Protein AF-A0A2E4DV99-F1 (afdb_monomer_lite)

Structure (mmCIF, N/CA/C/O backbone):
data_AF-A0A2E4DV99-F1
#
_entry.id   AF-A0A2E4DV99-F1
#
loop_
_atom_site.group_PDB
_atom_site.id
_atom_site.type_symbol
_atom_site.label_atom_id
_atom_site.label_alt_id
_atom_site.label_comp_id
_atom_site.label_asym_id
_atom_site.label_entity_id
_atom_site.label_seq_id
_atom_site.pdbx_PDB_ins_code
_atom_site.Cartn_x
_atom_site.Cartn_y
_atom_site.Cartn_z
_atom_site.occupancy
_atom_site.B_iso_or_equiv
_atom_site.auth_seq_id
_atom_site.auth_comp_id
_atom_site.auth_asym_id
_atom_site.auth_atom_id
_atom_site.pdbx_PDB_model_num
ATOM 1 N N . MET A 1 1 ? 4.192 -53.009 35.731 1.00 49.34 1 MET A N 1
ATOM 2 C CA . MET A 1 1 ? 4.939 -51.929 36.421 1.00 49.34 1 MET A CA 1
ATOM 3 C C . MET A 1 1 ? 6.247 -51.571 35.692 1.00 49.34 1 MET A C 1
ATOM 5 O O . MET A 1 1 ? 7.229 -51.249 36.341 1.00 49.34 1 MET A O 1
ATOM 9 N N . LYS A 1 2 ? 6.283 -51.650 34.348 1.00 47.38 2 LYS A N 1
ATOM 10 C CA . LYS A 1 2 ? 7.396 -51.162 33.502 1.00 47.38 2 LYS A CA 1
ATOM 11 C C . LYS A 1 2 ? 6.923 -50.144 32.450 1.00 47.38 2 LYS A C 1
ATOM 13 O O . LYS A 1 2 ? 7.737 -49.443 31.866 1.00 47.38 2 LYS A O 1
ATOM 18 N N . ASP A 1 3 ? 5.609 -50.018 32.261 1.00 47.25 3 ASP A N 1
ATOM 19 C CA . ASP A 1 3 ? 5.019 -49.195 31.200 1.00 47.25 3 ASP A CA 1
ATOM 20 C C . ASP A 1 3 ? 4.793 -47.728 31.612 1.00 47.25 3 ASP A C 1
ATOM 22 O O . ASP A 1 3 ? 4.708 -46.856 30.752 1.00 47.25 3 ASP A O 1
ATOM 26 N N . GLU A 1 4 ? 4.762 -47.414 32.913 1.00 50.06 4 GLU A N 1
ATOM 27 C CA . GLU A 1 4 ? 4.600 -46.031 33.401 1.00 50.06 4 GLU A CA 1
ATOM 28 C C . GLU A 1 4 ? 5.882 -45.193 33.251 1.00 50.06 4 GLU A C 1
ATOM 30 O O . GLU A 1 4 ? 5.819 -43.994 32.975 1.00 50.06 4 GLU A O 1
ATOM 35 N N . GLU A 1 5 ? 7.057 -45.822 33.332 1.00 48.69 5 GLU A N 1
ATOM 36 C CA . GLU A 1 5 ? 8.355 -45.145 33.199 1.00 48.69 5 GLU A CA 1
ATOM 37 C C . GL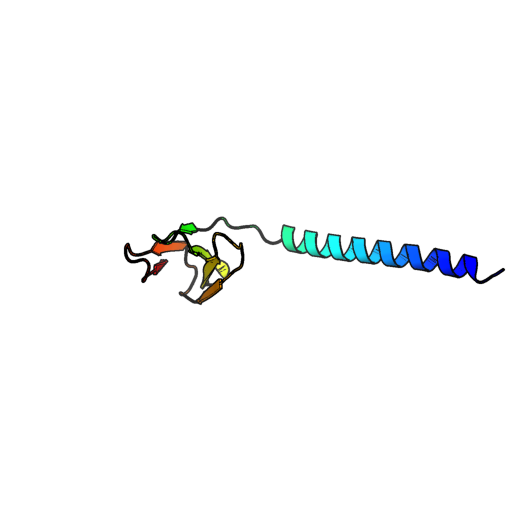U A 1 5 ? 8.661 -44.777 31.730 1.00 48.69 5 GLU A C 1
ATOM 39 O O . GLU A 1 5 ? 9.269 -43.741 31.446 1.00 48.69 5 GLU A O 1
ATOM 44 N N . GLN A 1 6 ? 8.122 -45.550 30.776 1.00 46.12 6 GLN A N 1
ATOM 45 C CA . GLN A 1 6 ? 8.218 -45.282 29.336 1.00 46.12 6 GLN A CA 1
ATOM 46 C C . GLN A 1 6 ? 7.332 -44.096 28.892 1.00 46.12 6 GLN A C 1
ATOM 48 O O . GLN A 1 6 ? 7.640 -43.413 27.910 1.00 46.12 6 GLN A O 1
ATOM 53 N N . MET A 1 7 ? 6.246 -43.808 29.620 1.00 50.12 7 MET A N 1
ATOM 54 C CA . MET A 1 7 ? 5.319 -42.714 29.300 1.00 50.12 7 MET A CA 1
ATOM 55 C C . MET A 1 7 ? 5.842 -41.341 29.745 1.00 50.12 7 MET A C 1
ATOM 57 O O . MET A 1 7 ? 5.542 -40.331 29.106 1.00 50.12 7 MET A O 1
ATOM 61 N N . ALA A 1 8 ? 6.694 -41.280 30.772 1.00 49.62 8 ALA A N 1
ATOM 62 C CA . ALA A 1 8 ? 7.253 -40.025 31.282 1.00 49.62 8 ALA A CA 1
ATOM 63 C C . ALA A 1 8 ? 8.275 -39.371 30.325 1.00 49.62 8 ALA A C 1
ATOM 65 O O . ALA A 1 8 ? 8.376 -38.141 30.260 1.00 49.62 8 ALA A O 1
ATOM 66 N N . GLY A 1 9 ? 9.004 -40.171 29.536 1.00 45.03 9 GLY A N 1
ATOM 67 C CA . GLY A 1 9 ? 9.990 -39.677 28.565 1.00 45.03 9 GLY A CA 1
ATOM 68 C C . GLY A 1 9 ? 9.362 -38.989 27.348 1.00 45.03 9 GLY A C 1
ATOM 69 O O . GLY A 1 9 ? 9.878 -37.983 26.862 1.00 45.03 9 GLY A O 1
ATOM 70 N N . LYS A 1 10 ? 8.195 -39.466 26.900 1.00 47.00 10 LYS A N 1
ATOM 71 C CA . LYS A 1 10 ? 7.517 -38.983 25.684 1.00 47.00 10 LYS A CA 1
ATOM 72 C C . LYS A 1 10 ? 6.953 -37.563 25.837 1.00 47.00 10 LYS A C 1
ATOM 74 O O . LYS A 1 10 ? 6.969 -36.780 24.888 1.00 47.00 10 LYS A O 1
ATOM 79 N N . HIS A 1 11 ? 6.534 -37.190 27.050 1.00 39.94 11 HIS A N 1
ATOM 80 C CA . HIS A 1 11 ? 6.038 -35.843 27.366 1.00 39.94 11 HIS A CA 1
ATOM 81 C C . HIS A 1 11 ? 7.141 -34.774 27.444 1.00 39.94 11 HIS A C 1
ATOM 83 O O . HIS A 1 11 ? 6.848 -33.587 27.268 1.00 39.94 11 HIS A O 1
ATOM 89 N N . ARG A 1 12 ? 8.405 -35.163 27.679 1.00 47.53 12 ARG A N 1
ATOM 90 C CA . ARG A 1 12 ? 9.548 -34.231 27.657 1.00 47.53 12 ARG A CA 1
ATOM 91 C C . ARG A 1 12 ? 9.937 -33.848 26.225 1.00 47.53 12 ARG A C 1
ATOM 93 O O . ARG A 1 12 ? 10.230 -32.682 25.969 1.00 47.53 12 ARG A O 1
ATOM 100 N N . THR A 1 13 ? 9.843 -34.785 25.284 1.00 51.47 13 THR A N 1
ATOM 101 C CA . THR A 1 13 ? 10.211 -34.575 23.873 1.00 51.47 13 THR A CA 1
ATOM 102 C C . THR A 1 13 ? 9.251 -33.628 23.145 1.00 51.47 13 THR A C 1
ATOM 104 O O . THR A 1 13 ? 9.692 -32.752 22.407 1.00 51.47 13 THR A O 1
ATOM 107 N N . ILE A 1 14 ? 7.941 -33.733 23.400 1.00 53.53 14 ILE A N 1
ATOM 108 C CA . ILE A 1 14 ? 6.923 -32.897 22.732 1.00 53.53 14 ILE A CA 1
ATOM 109 C C . ILE A 1 14 ? 7.027 -31.430 23.175 1.00 53.53 14 ILE A C 1
ATOM 111 O O . ILE A 1 14 ? 6.916 -30.524 22.353 1.00 53.53 14 ILE A O 1
ATOM 115 N N . ARG A 1 15 ? 7.312 -31.179 24.461 1.00 49.06 15 ARG A N 1
ATOM 116 C CA . ARG A 1 15 ? 7.523 -29.819 24.981 1.00 49.06 15 ARG A CA 1
ATOM 117 C C . ARG A 1 15 ? 8.736 -29.149 24.332 1.00 49.06 15 ARG A C 1
ATOM 119 O O . ARG A 1 15 ? 8.635 -28.002 23.914 1.00 49.06 15 ARG A O 1
ATOM 126 N N . SER A 1 16 ? 9.846 -29.875 24.187 1.00 52.53 16 SER A N 1
ATOM 127 C CA . SER A 1 16 ? 11.065 -29.379 23.529 1.00 52.53 16 SER A CA 1
ATOM 128 C C . SER A 1 16 ? 10.853 -29.054 22.043 1.00 52.53 16 SER A C 1
ATOM 130 O O . SER A 1 16 ? 11.346 -28.030 21.577 1.00 52.53 16 SER A O 1
ATOM 132 N N . LEU A 1 17 ? 10.068 -29.864 21.324 1.00 57.94 17 LEU A N 1
ATOM 133 C CA . LEU A 1 17 ? 9.707 -29.621 19.921 1.00 57.94 17 LEU A CA 1
ATOM 134 C C . LEU A 1 17 ? 8.845 -28.364 19.742 1.00 57.94 17 LEU A C 1
ATOM 136 O O . LEU A 1 17 ? 9.084 -27.588 18.820 1.00 57.94 17 LEU A O 1
ATOM 140 N N . VAL A 1 18 ? 7.886 -28.125 20.641 1.00 58.06 18 VAL A N 1
ATOM 141 C CA . VAL A 1 18 ? 7.050 -26.913 20.615 1.00 58.06 18 VAL A CA 1
ATOM 142 C C . VAL A 1 18 ? 7.884 -25.662 20.906 1.00 58.06 18 VAL A C 1
ATOM 144 O O . VAL A 1 18 ? 7.767 -24.680 20.177 1.00 58.06 18 VAL A O 1
ATOM 147 N N . TYR A 1 19 ? 8.780 -25.700 21.901 1.00 56.28 19 TYR A N 1
ATOM 148 C CA . TYR A 1 19 ? 9.708 -24.588 22.154 1.00 56.28 19 TYR A CA 1
ATOM 149 C C . TYR A 1 19 ? 10.662 -24.343 20.977 1.00 56.28 19 TYR A C 1
ATOM 151 O O . TYR A 1 19 ? 10.910 -23.190 20.637 1.00 56.28 19 TYR A O 1
ATOM 159 N N . GLY A 1 20 ? 11.154 -25.401 20.324 1.00 55.41 20 GLY A N 1
ATOM 160 C CA . GLY A 1 20 ? 12.004 -25.289 19.137 1.00 55.41 20 GLY A CA 1
ATOM 161 C C . GLY A 1 20 ? 11.283 -24.665 17.940 1.00 55.41 20 GLY A C 1
ATOM 162 O O . GLY A 1 20 ? 11.847 -23.810 17.260 1.00 55.41 20 GLY A O 1
ATOM 163 N N . LEU A 1 21 ? 10.016 -25.028 17.718 1.00 57.69 21 LEU A N 1
ATOM 164 C CA . LEU A 1 21 ? 9.198 -24.467 16.642 1.00 57.69 21 LEU A CA 1
ATOM 165 C C . LEU A 1 21 ? 8.854 -22.992 16.900 1.00 57.69 21 LEU A C 1
ATOM 167 O O . LEU A 1 21 ? 8.997 -22.165 16.004 1.00 57.69 21 LEU A O 1
ATOM 171 N N . ILE A 1 22 ? 8.466 -22.642 18.132 1.00 58.25 22 ILE A N 1
ATOM 172 C CA . ILE A 1 22 ? 8.173 -21.252 18.517 1.00 58.25 22 ILE A CA 1
ATOM 173 C C . ILE A 1 22 ? 9.436 -20.387 18.412 1.00 58.25 22 ILE A C 1
ATOM 175 O O . ILE A 1 22 ? 9.387 -19.296 17.847 1.00 58.25 22 ILE A O 1
ATOM 179 N N . ALA A 1 23 ? 10.581 -20.878 18.897 1.00 52.19 23 ALA A N 1
ATOM 180 C CA . ALA A 1 23 ? 11.855 -20.169 18.789 1.00 52.19 23 ALA A CA 1
ATOM 181 C C . ALA A 1 23 ? 12.293 -19.985 17.326 1.00 52.19 23 ALA A C 1
ATOM 183 O O . ALA A 1 23 ? 12.791 -18.919 16.973 1.00 52.19 23 ALA A O 1
ATOM 184 N N . SER A 1 24 ? 12.066 -20.982 16.464 1.00 51.62 24 SER A N 1
ATOM 185 C CA . SER A 1 24 ? 12.379 -20.907 15.032 1.00 51.62 24 SER A CA 1
ATOM 186 C C . SER A 1 24 ? 11.518 -19.873 14.297 1.00 51.62 24 SER A C 1
ATOM 188 O O . SER A 1 24 ? 12.052 -19.082 13.518 1.00 51.62 24 SER A O 1
ATOM 190 N N .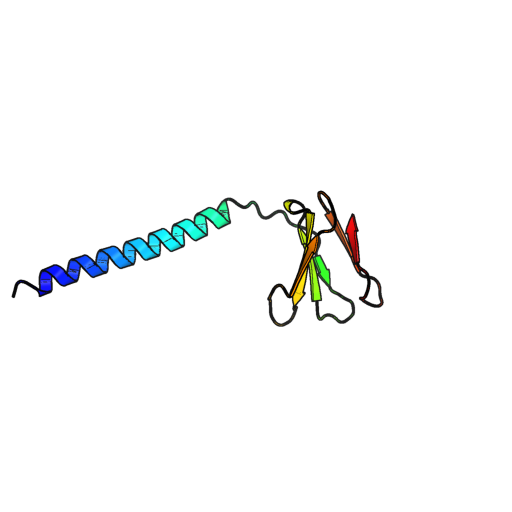 VAL A 1 25 ? 10.216 -19.811 14.596 1.00 54.31 25 VAL A N 1
ATOM 191 C CA . VAL A 1 25 ? 9.318 -18.785 14.042 1.00 54.31 25 VAL A CA 1
ATOM 192 C C . VAL A 1 25 ? 9.718 -17.393 14.543 1.00 54.31 25 VAL A C 1
ATOM 194 O O . VAL A 1 25 ? 9.862 -16.479 13.731 1.00 54.31 25 VAL A O 1
ATOM 197 N N . CYS A 1 26 ? 10.011 -17.235 15.839 1.00 47.72 26 CYS A N 1
ATOM 198 C CA . CYS A 1 26 ? 10.512 -15.971 16.387 1.00 47.72 26 CYS A CA 1
ATOM 199 C C . CYS A 1 26 ? 11.833 -15.533 15.737 1.00 47.72 26 CYS A C 1
ATOM 201 O O . CYS A 1 26 ? 11.976 -14.364 15.394 1.00 47.72 26 CYS A O 1
ATOM 203 N N . LEU A 1 27 ? 12.782 -16.446 15.510 1.00 42.50 27 LEU A N 1
ATOM 204 C CA . LEU A 1 27 ? 14.074 -16.103 14.908 1.00 42.50 27 LEU A CA 1
ATOM 205 C C . LEU A 1 27 ? 13.931 -15.662 13.442 1.00 42.50 27 LEU A C 1
ATOM 207 O O . LEU A 1 27 ? 14.587 -14.711 13.025 1.00 42.50 27 LEU A O 1
ATOM 211 N N . SER A 1 28 ? 13.028 -16.290 12.680 1.00 47.34 28 SER A N 1
ATOM 212 C CA . SER A 1 28 ? 12.723 -15.875 11.301 1.00 47.34 28 SER A CA 1
ATOM 213 C C . SER A 1 28 ? 12.075 -14.484 11.217 1.00 47.34 28 SER A C 1
ATOM 215 O O . SER A 1 28 ? 12.342 -13.732 10.277 1.00 47.34 28 SER A O 1
ATOM 217 N N . ALA A 1 29 ? 11.279 -14.118 12.229 1.00 48.38 29 ALA A N 1
ATOM 218 C CA . ALA A 1 29 ? 10.660 -12.801 12.344 1.00 48.38 29 ALA A CA 1
ATOM 219 C C . ALA A 1 29 ? 11.661 -11.714 12.773 1.00 48.38 29 ALA A C 1
ATOM 221 O O . ALA A 1 29 ? 11.520 -10.567 12.367 1.00 48.38 29 ALA A O 1
ATOM 222 N N . ILE A 1 30 ? 12.695 -12.069 13.546 1.00 53.25 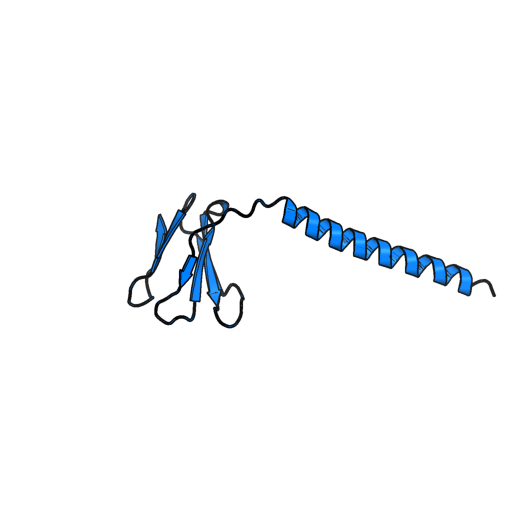30 ILE A N 1
ATOM 223 C CA . ILE A 1 30 ? 13.750 -11.139 13.987 1.00 53.25 30 ILE A CA 1
ATOM 224 C C . ILE A 1 30 ? 14.720 -10.794 12.842 1.00 53.25 30 ILE A C 1
ATOM 226 O O . ILE A 1 30 ? 15.303 -9.712 12.844 1.00 53.25 30 ILE A O 1
ATOM 230 N N . LEU A 1 31 ? 14.883 -11.677 11.849 1.00 44.72 31 LEU A N 1
ATOM 231 C CA . LEU A 1 31 ? 15.784 -11.437 10.715 1.00 44.72 31 LEU A CA 1
ATOM 232 C C . LEU A 1 31 ? 15.159 -10.609 9.577 1.00 44.72 31 LEU A C 1
ATOM 234 O O . LEU A 1 31 ? 15.884 -10.142 8.702 1.00 44.72 31 LEU A O 1
ATOM 238 N N . HIS A 1 32 ? 13.841 -10.394 9.590 1.00 48.97 32 HIS A N 1
ATOM 239 C CA . HIS A 1 32 ? 13.206 -9.409 8.717 1.00 48.97 32 HIS A CA 1
ATOM 240 C C . HIS A 1 32 ? 13.284 -8.045 9.398 1.00 48.97 32 HIS A C 1
ATOM 242 O O . HIS A 1 32 ? 12.462 -7.716 10.252 1.00 48.97 32 HIS A O 1
ATOM 248 N N . ALA A 1 33 ? 14.285 -7.244 9.030 1.00 46.38 33 ALA A N 1
ATOM 249 C CA . ALA A 1 33 ? 14.293 -5.830 9.375 1.00 46.38 33 ALA A CA 1
ATOM 250 C C . ALA A 1 33 ? 12.991 -5.208 8.848 1.00 46.38 33 ALA A C 1
ATOM 252 O O . ALA A 1 33 ? 12.798 -5.101 7.640 1.00 46.38 33 ALA A O 1
ATOM 253 N N . ALA A 1 34 ? 12.071 -4.859 9.747 1.00 52.47 34 ALA A N 1
ATOM 254 C CA . ALA A 1 34 ? 10.828 -4.201 9.379 1.00 52.47 34 ALA A CA 1
ATOM 255 C C . ALA A 1 34 ? 11.169 -2.805 8.844 1.00 52.47 34 ALA A C 1
ATOM 257 O O . ALA A 1 34 ? 11.428 -1.875 9.610 1.00 52.47 34 ALA A O 1
ATOM 258 N N . THR A 1 35 ? 11.228 -2.665 7.523 1.00 56.78 35 THR A N 1
ATOM 259 C CA . THR A 1 35 ? 11.338 -1.366 6.873 1.00 56.78 35 THR A CA 1
ATOM 260 C C . THR A 1 35 ? 9.988 -0.667 7.034 1.00 56.78 35 THR A C 1
ATOM 262 O O . THR A 1 35 ? 8.936 -1.208 6.695 1.00 56.78 35 THR A O 1
ATOM 265 N N . SER A 1 36 ? 9.984 0.512 7.659 1.00 60.97 36 SER A N 1
ATOM 266 C CA . SER A 1 36 ? 8.757 1.302 7.792 1.00 60.97 36 SER A CA 1
ATOM 267 C C . SER A 1 36 ? 8.383 1.847 6.416 1.00 60.97 36 SER A C 1
ATOM 269 O O . SER A 1 36 ? 9.200 2.521 5.786 1.00 60.97 36 SER A O 1
ATOM 271 N N . SER A 1 37 ? 7.173 1.554 5.943 1.00 70.69 37 SER A N 1
ATOM 272 C CA . SER A 1 37 ? 6.674 2.005 4.644 1.00 70.69 37 SER A CA 1
ATOM 273 C C . SER A 1 37 ? 5.443 2.903 4.776 1.00 70.69 37 SER A C 1
ATOM 275 O O . SER A 1 37 ? 4.846 3.050 5.845 1.00 70.69 37 SER A O 1
ATOM 277 N N . THR A 1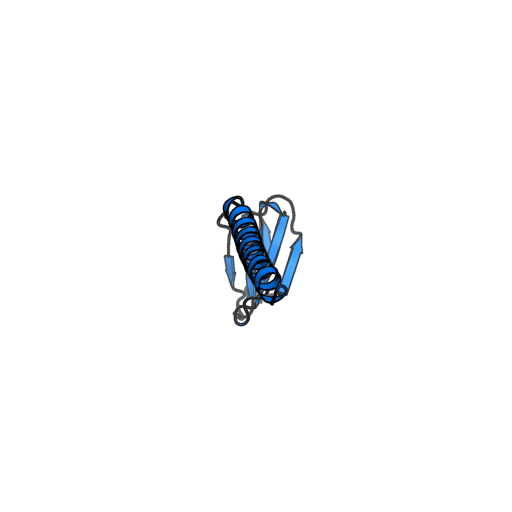 38 ? 5.072 3.547 3.668 1.00 88.56 38 THR A N 1
ATOM 278 C CA . THR A 1 38 ? 3.925 4.458 3.612 1.00 88.56 38 THR A CA 1
ATOM 279 C C . THR A 1 38 ? 2.606 3.708 3.845 1.00 88.56 38 THR A C 1
ATOM 281 O O . THR A 1 38 ? 2.364 2.658 3.241 1.00 88.56 38 THR A O 1
ATOM 284 N N . ILE A 1 39 ? 1.727 4.291 4.670 1.00 93.38 39 ILE A N 1
ATOM 285 C CA . ILE A 1 39 ? 0.367 3.817 4.962 1.00 93.38 39 ILE A CA 1
ATOM 286 C C . ILE A 1 39 ? -0.664 4.900 4.621 1.00 93.38 39 ILE A C 1
ATOM 288 O O . ILE A 1 39 ? -0.470 6.071 4.944 1.00 93.38 39 ILE A O 1
ATOM 292 N N . VAL A 1 40 ? -1.774 4.515 3.987 1.00 95.12 40 VAL A N 1
ATOM 293 C CA . VAL A 1 40 ? -2.887 5.420 3.650 1.00 95.12 40 VAL A CA 1
ATOM 294 C C . VAL A 1 40 ? -4.223 4.746 3.928 1.00 95.12 40 VAL A C 1
ATOM 296 O O . VAL A 1 40 ? -4.394 3.558 3.676 1.00 95.12 40 VAL A O 1
ATOM 299 N N . LEU A 1 41 ? -5.191 5.513 4.421 1.00 95.12 41 LEU A N 1
ATOM 300 C CA . LEU A 1 41 ? -6.572 5.071 4.586 1.00 95.12 41 LEU A CA 1
ATOM 301 C C . LEU A 1 41 ? -7.415 5.545 3.396 1.00 95.12 41 LEU A C 1
ATOM 303 O O . LEU A 1 41 ? -7.317 6.698 2.978 1.00 95.12 41 LEU A O 1
ATOM 307 N N . THR A 1 42 ? -8.269 4.677 2.856 1.00 95.25 42 THR A N 1
ATOM 308 C CA . THR A 1 42 ? -9.238 5.084 1.829 1.00 95.25 42 THR A CA 1
ATOM 309 C C . THR A 1 42 ? -10.265 6.074 2.398 1.00 95.25 42 THR A C 1
ATOM 311 O O . THR A 1 42 ? -10.636 5.921 3.561 1.00 95.25 42 THR A O 1
ATOM 314 N N . PRO A 1 43 ? -10.837 6.996 1.599 1.00 95.38 43 PRO A N 1
ATOM 315 C CA . PRO A 1 43 ? -11.804 7.993 2.084 1.00 95.38 43 PRO A CA 1
ATOM 316 C C . PRO A 1 43 ? -13.044 7.422 2.791 1.00 95.38 43 PRO A C 1
ATOM 318 O O . PRO A 1 43 ? -13.591 8.046 3.690 1.00 95.38 43 PRO A O 1
ATOM 321 N N . ASN A 1 44 ? -13.487 6.218 2.414 1.00 94.25 44 ASN A N 1
ATOM 322 C CA . ASN A 1 44 ? -14.606 5.527 3.071 1.00 94.25 44 ASN A CA 1
ATOM 323 C C . ASN A 1 44 ? -14.215 4.812 4.380 1.00 94.25 44 ASN A C 1
ATOM 325 O O . ASN A 1 44 ? -15.046 4.134 4.981 1.00 94.25 44 ASN A O 1
ATOM 329 N N . GLU A 1 45 ? -12.942 4.901 4.757 1.00 94.75 45 GLU A N 1
ATOM 330 C CA . GLU A 1 45 ? -12.327 4.322 5.943 1.00 94.75 45 GLU A CA 1
ATOM 331 C C . GLU A 1 45 ? -12.394 2.793 6.096 1.00 94.75 45 GLU A C 1
ATOM 333 O O . GLU A 1 45 ? -12.169 2.257 7.183 1.00 94.75 45 GLU A O 1
ATOM 338 N N . LYS A 1 46 ? -12.697 2.055 5.027 1.00 94.94 46 LYS A N 1
ATOM 339 C CA . LYS A 1 46 ? -12.818 0.590 5.092 1.00 94.94 46 LYS A CA 1
ATOM 340 C C . LYS A 1 46 ? -11.498 -0.125 4.839 1.00 94.94 46 LYS A C 1
ATOM 342 O O . LYS A 1 46 ? -11.299 -1.215 5.377 1.00 94.94 46 LYS A 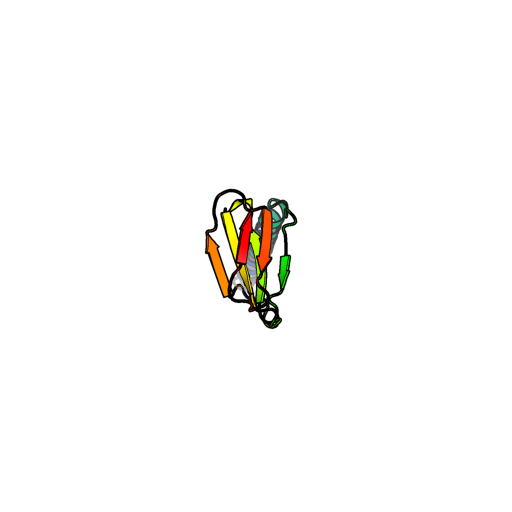O 1
ATOM 347 N N . ILE A 1 47 ? -10.629 0.468 4.021 1.00 95.81 47 ILE A N 1
ATOM 348 C CA . ILE A 1 47 ? -9.396 -0.157 3.553 1.00 95.81 47 ILE A CA 1
ATOM 349 C C . ILE A 1 47 ? -8.183 0.676 3.954 1.00 95.81 47 ILE A C 1
ATOM 351 O O . ILE A 1 47 ? -8.137 1.885 3.739 1.00 95.81 47 ILE A O 1
ATOM 355 N N . VAL A 1 48 ? -7.187 -0.003 4.508 1.00 95.81 48 VAL A N 1
ATOM 356 C CA . VAL A 1 48 ? -5.846 0.522 4.746 1.00 95.81 48 VAL A CA 1
ATOM 357 C C . VAL A 1 48 ? -4.931 -0.007 3.646 1.00 95.81 48 VAL A C 1
ATOM 359 O O . VAL A 1 48 ? -4.887 -1.210 3.407 1.00 95.81 48 VAL A O 1
ATOM 362 N N . CYS A 1 49 ? -4.201 0.877 2.983 1.00 95.81 49 CYS A N 1
ATOM 363 C CA . CYS A 1 49 ? -3.230 0.548 1.948 1.00 95.81 49 CYS A CA 1
ATOM 364 C C . CYS A 1 49 ? -1.812 0.706 2.503 1.00 95.81 49 CYS A C 1
ATOM 366 O O . CYS A 1 49 ? -1.510 1.728 3.119 1.00 95.81 49 CYS A O 1
ATOM 368 N N . THR A 1 50 ? -0.941 -0.268 2.251 1.00 95.88 50 THR A N 1
ATOM 369 C CA . THR A 1 50 ? 0.486 -0.217 2.604 1.00 95.88 50 THR A CA 1
ATOM 370 C C . THR A 1 50 ? 1.349 -0.474 1.380 1.00 95.88 50 THR A C 1
ATOM 372 O O . THR A 1 50 ? 0.985 -1.273 0.516 1.00 95.88 50 THR A O 1
ATOM 375 N N . VAL A 1 51 ? 2.501 0.186 1.316 1.00 96.25 51 VAL A N 1
ATOM 376 C CA . VAL A 1 51 ? 3.505 -0.057 0.276 1.00 96.25 51 VAL A CA 1
ATOM 377 C C . VAL A 1 51 ? 4.443 -1.183 0.704 1.00 96.25 51 VAL A C 1
ATOM 379 O O . VAL A 1 51 ? 4.915 -1.195 1.839 1.00 96.25 51 VAL A O 1
ATOM 382 N N . ASN A 1 52 ? 4.749 -2.103 -0.208 1.00 94.62 52 ASN A N 1
ATOM 383 C CA . ASN A 1 52 ? 5.683 -3.199 0.023 1.00 94.62 52 ASN A CA 1
ATOM 384 C C . ASN A 1 52 ? 6.891 -3.048 -0.918 1.00 94.62 52 ASN A C 1
ATOM 386 O O . ASN A 1 52 ? 6.963 -3.707 -1.962 1.00 94.62 52 ASN A O 1
ATOM 390 N N . GLN A 1 53 ? 7.824 -2.162 -0.552 1.00 94.25 53 GLN A N 1
ATOM 391 C CA . GLN A 1 53 ? 8.948 -1.737 -1.397 1.00 94.25 53 GLN A CA 1
ATOM 392 C C . GLN A 1 53 ? 9.750 -2.918 -1.961 1.00 94.25 53 GLN A C 1
ATOM 394 O O . GLN A 1 53 ? 9.890 -3.035 -3.176 1.00 94.25 53 GLN A O 1
ATOM 399 N N . ASP A 1 54 ? 10.189 -3.837 -1.099 1.00 93.00 54 ASP A N 1
ATOM 400 C CA . ASP A 1 54 ? 11.053 -4.960 -1.495 1.00 93.00 54 ASP A CA 1
ATOM 401 C C . ASP A 1 54 ? 10.360 -5.949 -2.445 1.00 93.00 54 ASP A C 1
ATOM 403 O O . ASP A 1 54 ? 11.006 -6.630 -3.237 1.00 93.00 54 ASP A O 1
ATOM 407 N N . SER A 1 55 ? 9.029 -6.028 -2.378 1.00 94.38 55 SER A N 1
ATOM 408 C CA . SER A 1 55 ? 8.231 -6.945 -3.202 1.00 94.38 55 SER A CA 1
ATOM 409 C C . SER A 1 55 ? 7.669 -6.311 -4.474 1.00 94.38 55 SER A C 1
ATOM 411 O O . SER A 1 55 ? 7.111 -7.020 -5.310 1.00 94.38 55 SER A O 1
ATOM 413 N N . GLY A 1 56 ? 7.770 -4.988 -4.628 1.00 95.88 56 GLY A N 1
ATOM 414 C CA . GLY A 1 56 ? 7.203 -4.310 -5.790 1.00 95.88 56 GLY A CA 1
ATOM 415 C C . GLY A 1 56 ? 5.669 -4.242 -5.814 1.00 95.88 56 GLY A C 1
ATOM 416 O O . GLY A 1 56 ? 5.052 -4.208 -6.885 1.00 95.88 56 GLY A O 1
ATOM 417 N N . SER A 1 57 ? 5.028 -4.273 -4.641 1.00 97.00 57 SER A N 1
ATOM 418 C CA . SER A 1 57 ? 3.572 -4.395 -4.509 1.00 97.00 57 SER A CA 1
ATOM 419 C C . SER A 1 57 ? 2.976 -3.398 -3.509 1.00 97.00 57 SER A C 1
ATOM 421 O O . SER A 1 57 ? 3.685 -2.698 -2.780 1.00 97.00 57 SER A O 1
ATOM 423 N N . ILE A 1 58 ? 1.646 -3.332 -3.474 1.00 97.00 58 ILE A N 1
ATOM 424 C CA . ILE A 1 58 ? 0.872 -2.704 -2.401 1.00 97.00 58 ILE A CA 1
ATOM 425 C C . ILE A 1 58 ? -0.080 -3.730 -1.795 1.00 97.00 58 ILE A C 1
ATOM 427 O O . ILE A 1 58 ? -0.629 -4.575 -2.502 1.00 97.00 58 ILE A O 1
ATOM 431 N N . SER A 1 59 ? -0.319 -3.645 -0.490 1.00 96.31 59 SER A N 1
ATOM 432 C CA . SER A 1 59 ? -1.309 -4.471 0.205 1.00 96.31 59 SER A CA 1
ATOM 433 C C . SER A 1 59 ? -2.502 -3.643 0.652 1.00 96.31 59 SER A C 1
ATOM 435 O O . SER A 1 59 ? -2.351 -2.535 1.160 1.00 96.31 59 SER A O 1
ATOM 437 N N . LEU A 1 60 ? -3.695 -4.204 0.476 1.00 95.94 60 LEU A N 1
ATOM 438 C CA . LEU A 1 60 ? -4.960 -3.656 0.943 1.00 95.94 60 LEU A CA 1
ATOM 439 C C . LEU A 1 60 ? -5.429 -4.494 2.125 1.00 95.94 60 LEU A C 1
ATOM 441 O O . LEU A 1 60 ? -5.535 -5.716 2.030 1.00 95.94 60 LEU A O 1
ATOM 445 N N . TRP A 1 61 ? -5.761 -3.834 3.222 1.00 96.62 61 TRP A N 1
ATOM 446 C CA . TRP A 1 61 ? -6.155 -4.444 4.483 1.00 96.62 61 TRP A CA 1
ATOM 447 C C . TRP A 1 61 ? -7.541 -3.959 4.870 1.00 96.62 61 TRP A C 1
ATOM 449 O O . TRP A 1 61 ? -7.846 -2.777 4.735 1.00 96.62 61 TRP A O 1
ATOM 459 N N . ASN A 1 62 ? -8.385 -4.852 5.377 1.00 96.44 62 ASN A N 1
ATOM 460 C CA . ASN A 1 62 ? -9.638 -4.430 5.990 1.00 96.44 62 ASN A CA 1
ATOM 461 C C . ASN A 1 62 ? -9.310 -3.786 7.348 1.00 96.44 62 ASN A C 1
ATOM 463 O O . ASN A 1 62 ? -8.560 -4.346 8.144 1.00 96.44 62 ASN A O 1
ATOM 467 N N . ARG A 1 63 ? -9.838 -2.580 7.594 1.00 93.25 63 ARG A N 1
ATOM 468 C CA . ARG A 1 63 ? -9.552 -1.822 8.822 1.00 93.25 63 ARG A CA 1
ATOM 469 C C . ARG A 1 63 ? -10.127 -2.488 10.075 1.00 93.25 63 ARG A C 1
ATOM 471 O O . ARG A 1 63 ? -9.489 -2.461 11.120 1.00 93.25 63 ARG A O 1
ATOM 478 N N . LEU A 1 64 ? -11.350 -3.011 9.990 1.00 93.56 64 LEU A N 1
ATOM 479 C CA . LEU A 1 64 ? -12.092 -3.529 11.148 1.00 93.56 64 LEU A CA 1
ATOM 480 C C . LEU A 1 64 ? -11.734 -4.978 11.462 1.00 93.56 64 LEU A C 1
ATOM 482 O O . LEU A 1 64 ? -11.718 -5.388 12.617 1.00 93.56 64 LEU A O 1
ATOM 486 N N . GLU A 1 65 ? -11.441 -5.742 10.421 1.00 92.06 65 GLU A N 1
ATOM 487 C CA . GLU A 1 65 ? -10.947 -7.102 10.531 1.00 92.06 65 GLU A CA 1
ATOM 488 C C . GLU A 1 65 ? -9.547 -7.092 9.932 1.00 92.06 65 GLU A C 1
ATOM 490 O O . GLU A 1 65 ? -9.472 -6.999 8.710 1.00 92.06 65 GLU A O 1
ATOM 495 N N . PRO A 1 66 ? -8.463 -7.145 10.730 1.00 81.56 66 PRO A N 1
ATOM 496 C CA . PRO A 1 66 ? -7.088 -6.918 10.276 1.00 81.56 66 PRO A CA 1
ATOM 497 C C . PRO A 1 66 ? -6.565 -8.087 9.425 1.00 81.56 66 PRO A C 1
ATOM 499 O O . PRO A 1 66 ? -5.613 -8.786 9.763 1.00 81.56 66 PRO A O 1
ATOM 502 N N . ARG A 1 67 ? -7.229 -8.310 8.294 1.00 92.81 67 ARG A N 1
ATOM 503 C CA . ARG A 1 67 ? -6.935 -9.295 7.268 1.00 92.81 67 ARG A CA 1
ATOM 504 C C . ARG A 1 67 ? -6.528 -8.561 6.002 1.00 92.81 67 ARG A C 1
ATOM 506 O O . ARG A 1 67 ? -7.160 -7.574 5.608 1.00 92.81 67 ARG A O 1
ATOM 513 N N . LYS A 1 68 ? -5.496 -9.078 5.341 1.00 95.62 68 LYS A N 1
ATOM 514 C CA . LYS A 1 68 ? -5.138 -8.656 3.990 1.00 95.62 68 LYS A CA 1
ATOM 515 C C . LYS A 1 68 ? -6.279 -9.061 3.051 1.00 95.62 68 LYS A C 1
ATOM 517 O O . LYS A 1 68 ? -6.655 -10.227 2.990 1.00 95.62 68 LYS A O 1
ATOM 522 N N . VAL A 1 69 ? -6.863 -8.080 2.378 1.00 96.12 69 VAL A N 1
ATOM 523 C CA . VAL A 1 69 ? -7.955 -8.245 1.409 1.00 96.12 69 VAL A CA 1
ATOM 524 C C . VAL A 1 69 ? -7.386 -8.541 0.031 1.00 96.12 69 VAL A C 1
ATOM 526 O O . VAL A 1 69 ? -7.926 -9.373 -0.692 1.00 96.12 69 VAL A O 1
ATOM 529 N N . HIS A 1 70 ? -6.307 -7.851 -0.336 1.00 96.56 70 HIS A N 1
ATOM 530 C CA . HIS A 1 70 ? -5.693 -7.983 -1.647 1.00 96.56 70 HIS A CA 1
ATOM 531 C C . HIS A 1 70 ? -4.235 -7.519 -1.634 1.00 96.56 70 HIS A C 1
ATOM 533 O O . HIS A 1 70 ? -3.827 -6.748 -0.766 1.00 96.56 70 HIS A O 1
ATOM 539 N N . GLU A 1 71 ? -3.473 -7.966 -2.624 1.00 97.31 71 GLU A N 1
ATOM 540 C CA . GLU A 1 71 ? -2.130 -7.486 -2.910 1.00 97.31 71 GLU A CA 1
ATOM 541 C C . GLU A 1 71 ? -1.991 -7.290 -4.417 1.00 97.31 71 GLU A C 1
ATOM 543 O O . GLU A 1 71 ? -2.336 -8.185 -5.188 1.00 97.31 71 GLU A O 1
ATOM 548 N N . ALA A 1 72 ? -1.518 -6.115 -4.824 1.00 96.56 72 ALA A N 1
ATOM 549 C CA . ALA A 1 72 ? -1.400 -5.734 -6.224 1.00 96.56 72 ALA A CA 1
ATOM 550 C C . ALA A 1 72 ? 0.051 -5.374 -6.554 1.00 96.56 72 ALA A C 1
ATOM 552 O O . ALA A 1 72 ? 0.656 -4.555 -5.864 1.00 96.56 72 ALA A O 1
ATOM 553 N N . ALA A 1 73 ? 0.599 -5.970 -7.615 1.00 97.62 73 ALA A N 1
ATOM 554 C CA . ALA A 1 73 ? 1.903 -5.589 -8.153 1.00 97.62 73 ALA A CA 1
ATOM 555 C C . ALA A 1 73 ? 1.811 -4.209 -8.823 1.00 97.62 73 ALA A C 1
ATOM 557 O O . ALA A 1 73 ? 0.874 -3.951 -9.579 1.00 97.62 73 ALA A O 1
ATOM 558 N N . VAL A 1 74 ? 2.778 -3.333 -8.544 1.00 96.69 74 VAL A N 1
ATOM 559 C CA . VAL A 1 74 ? 2.764 -1.926 -8.992 1.00 96.69 74 VAL A CA 1
ATOM 560 C C . VAL A 1 74 ? 4.056 -1.487 -9.678 1.00 96.69 74 VAL A C 1
ATOM 562 O O . VAL A 1 74 ? 4.059 -0.456 -10.342 1.00 96.69 74 VAL A O 1
ATOM 565 N N . GLY A 1 75 ? 5.139 -2.260 -9.561 1.00 95.31 75 GLY A N 1
ATOM 566 C CA . GLY A 1 75 ? 6.420 -1.944 -10.192 1.00 95.31 75 GLY A 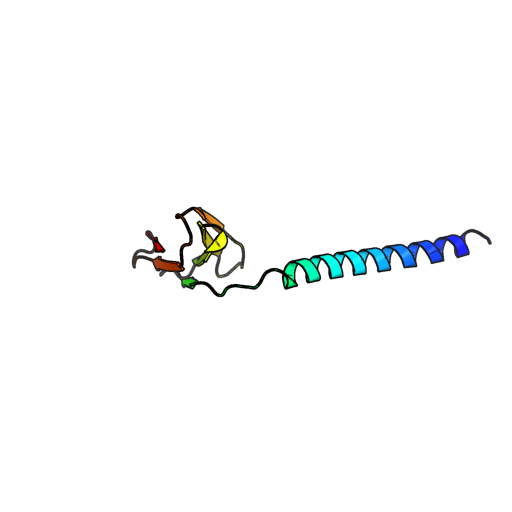CA 1
ATOM 567 C C . GLY A 1 75 ? 7.602 -2.227 -9.275 1.00 95.31 75 GLY A C 1
ATOM 568 O O . GLY A 1 75 ? 7.476 -2.958 -8.303 1.00 95.31 75 GLY A O 1
ATOM 569 N N . VAL A 1 76 ? 8.764 -1.668 -9.599 1.00 95.94 76 VAL A N 1
ATOM 570 C CA . VAL A 1 76 ? 10.005 -1.886 -8.842 1.00 95.94 76 VAL A CA 1
ATOM 571 C C . VAL A 1 76 ? 10.121 -0.853 -7.726 1.00 95.94 76 VAL A C 1
ATOM 573 O O . VAL A 1 76 ? 9.962 0.334 -7.988 1.00 95.94 76 VAL A O 1
ATOM 576 N N . GLU A 1 77 ? 10.421 -1.316 -6.510 1.00 94.19 77 GLU A N 1
ATOM 577 C CA . GLU A 1 77 ? 10.696 -0.484 -5.328 1.00 94.19 77 GLU A CA 1
ATOM 578 C C . GLU A 1 77 ? 9.716 0.686 -5.097 1.00 94.19 77 GLU A C 1
ATOM 580 O O . GLU A 1 77 ? 10.158 1.830 -4.948 1.00 94.19 77 GLU A O 1
ATOM 585 N N . PRO A 1 78 ? 8.393 0.439 -5.012 1.00 94.94 78 PRO A N 1
ATOM 586 C CA . PRO A 1 78 ? 7.456 1.495 -4.664 1.00 94.94 78 PRO A CA 1
ATOM 587 C C . PRO A 1 78 ? 7.779 2.045 -3.268 1.00 94.94 78 PRO A C 1
ATOM 589 O O . PRO A 1 78 ? 8.103 1.301 -2.342 1.00 94.94 78 PRO A O 1
ATOM 592 N N . ARG A 1 79 ? 7.662 3.358 -3.098 1.00 93.56 79 ARG A N 1
ATOM 593 C CA . ARG A 1 79 ? 7.996 4.102 -1.874 1.00 93.56 79 ARG A CA 1
ATOM 594 C C . ARG A 1 79 ? 6.796 4.814 -1.275 1.00 93.56 79 ARG A C 1
ATOM 596 O O . ARG A 1 79 ? 6.642 4.853 -0.051 1.00 93.56 79 ARG A O 1
ATOM 603 N N . THR A 1 80 ? 5.948 5.397 -2.120 1.00 93.62 80 THR A N 1
ATOM 604 C CA . THR A 1 80 ? 4.826 6.229 -1.664 1.00 93.62 80 THR A CA 1
ATOM 605 C C . THR A 1 80 ? 3.522 5.840 -2.333 1.00 93.62 80 THR A C 1
ATOM 607 O O . THR A 1 80 ? 3.515 5.235 -3.403 1.00 93.62 80 THR A O 1
ATOM 610 N N . LEU A 1 81 ? 2.411 6.160 -1.669 1.00 95.00 81 LEU A N 1
ATOM 611 C CA . LEU A 1 81 ? 1.068 5.894 -2.158 1.00 95.00 81 LEU A CA 1
ATOM 612 C C . LEU A 1 81 ? 0.139 7.052 -1.784 1.00 95.00 81 LEU A C 1
ATOM 614 O O . LEU A 1 81 ? 0.230 7.593 -0.684 1.00 95.00 81 LEU A O 1
ATOM 618 N N . ALA A 1 82 ? -0.777 7.400 -2.685 1.00 95.00 82 ALA A N 1
ATOM 619 C CA . ALA A 1 82 ? -1.899 8.301 -2.436 1.00 95.00 82 ALA A CA 1
ATOM 620 C C . ALA A 1 82 ? -3.184 7.711 -3.028 1.00 95.00 82 ALA A C 1
ATOM 622 O O . ALA A 1 82 ? -3.138 7.013 -4.039 1.00 95.00 82 ALA A O 1
ATOM 623 N N . VAL A 1 83 ? -4.336 7.998 -2.421 1.00 95.62 83 VAL A N 1
ATOM 624 C CA . VAL A 1 83 ? -5.650 7.527 -2.888 1.00 95.62 83 VAL A CA 1
ATOM 625 C C . VAL A 1 83 ? -6.486 8.724 -3.336 1.00 95.62 83 VAL A C 1
ATOM 627 O O . VAL A 1 83 ? -6.488 9.763 -2.678 1.00 95.62 83 VAL A O 1
ATOM 630 N N . SER A 1 84 ? -7.187 8.591 -4.462 1.00 94.00 84 SER A N 1
ATOM 631 C CA . SER A 1 84 ? -8.083 9.625 -4.980 1.00 94.00 84 SER A CA 1
ATOM 632 C C . SER A 1 84 ? -9.246 9.912 -4.016 1.00 94.00 84 SER A C 1
ATOM 634 O O . SER A 1 84 ? -9.664 9.021 -3.273 1.00 94.00 84 SER A O 1
ATOM 636 N N . PRO A 1 85 ? -9.836 11.123 -4.039 1.00 93.31 85 PRO A N 1
ATOM 637 C CA . PRO A 1 85 ? -10.951 11.470 -3.149 1.00 93.31 85 PRO A CA 1
ATOM 638 C C . PRO A 1 85 ? -12.189 10.573 -3.295 1.00 93.31 85 PRO A C 1
ATOM 640 O O . PRO A 1 85 ? -12.915 10.360 -2.329 1.00 93.31 85 PRO A O 1
ATOM 643 N N . ASP A 1 86 ? -12.425 10.019 -4.487 1.00 94.25 86 ASP A N 1
ATOM 644 C CA . ASP A 1 86 ? -13.505 9.055 -4.739 1.00 94.25 86 ASP A CA 1
ATOM 645 C C . ASP A 1 86 ? -13.174 7.625 -4.263 1.00 94.25 86 ASP A C 1
ATOM 647 O O . ASP A 1 86 ? -14.024 6.735 -4.318 1.00 94.25 86 ASP A O 1
ATOM 651 N N . GLY A 1 87 ? -11.944 7.392 -3.795 1.00 92.06 87 GLY A N 1
ATOM 652 C CA . GLY A 1 87 ? -11.456 6.114 -3.290 1.00 92.06 87 GLY A CA 1
ATOM 653 C C . GLY A 1 87 ? -11.228 5.040 -4.355 1.00 92.06 87 GLY A C 1
ATOM 654 O O . GLY A 1 87 ? -11.027 3.884 -3.988 1.00 92.06 87 GLY A O 1
ATOM 655 N N . ARG A 1 88 ? -11.294 5.377 -5.651 1.00 93.06 88 ARG A N 1
ATOM 656 C CA . ARG A 1 88 ? -11.240 4.392 -6.748 1.00 93.06 88 ARG A CA 1
ATOM 657 C C . ARG A 1 88 ? -9.856 4.198 -7.351 1.00 93.06 88 ARG A C 1
ATOM 659 O O . ARG A 1 88 ? -9.617 3.164 -7.964 1.00 93.06 88 ARG A O 1
ATOM 666 N N . THR A 1 89 ? -8.966 5.172 -7.191 1.00 94.94 89 THR A N 1
ATOM 667 C CA . THR A 1 89 ? -7.640 5.170 -7.818 1.00 94.94 89 THR A CA 1
ATOM 668 C C . THR A 1 89 ? -6.561 5.335 -6.760 1.00 94.94 89 THR A C 1
ATOM 670 O O . THR A 1 89 ? -6.679 6.184 -5.877 1.00 94.94 89 THR A O 1
ATOM 673 N N . ALA A 1 90 ? -5.494 4.546 -6.866 1.00 93.88 90 ALA A N 1
ATOM 674 C CA . ALA A 1 90 ? -4.276 4.727 -6.088 1.00 93.88 90 ALA A CA 1
ATOM 675 C C . ALA A 1 90 ? -3.126 5.137 -7.017 1.00 93.88 90 ALA A C 1
ATOM 677 O O . ALA A 1 90 ? -2.954 4.550 -8.084 1.00 93.88 90 ALA A O 1
ATOM 678 N N . TYR A 1 91 ? -2.349 6.133 -6.604 1.00 95.62 91 TYR A N 1
ATOM 679 C CA . TYR A 1 91 ? -1.134 6.591 -7.274 1.00 95.62 91 TYR A CA 1
ATOM 680 C C . TYR A 1 91 ? 0.067 6.112 -6.472 1.00 95.62 91 TYR A C 1
ATOM 682 O O . TYR A 1 91 ? 0.065 6.251 -5.249 1.00 95.62 91 TYR A O 1
ATOM 690 N N . VAL A 1 92 ? 1.064 5.548 -7.149 1.00 96.00 92 VAL A N 1
ATOM 691 C CA . VAL A 1 92 ? 2.235 4.926 -6.523 1.00 96.00 92 VAL A CA 1
ATOM 692 C C . VAL A 1 92 ? 3.501 5.405 -7.229 1.00 96.00 92 VAL A C 1
ATOM 694 O O . VAL A 1 92 ? 3.493 5.550 -8.452 1.00 96.00 92 VAL A O 1
ATOM 697 N N . THR A 1 93 ? 4.561 5.660 -6.459 1.00 92.69 93 THR A N 1
ATOM 698 C CA . THR A 1 93 ? 5.902 6.031 -6.952 1.00 92.69 93 THR A CA 1
ATOM 699 C C . THR A 1 93 ? 6.944 5.077 -6.428 1.00 92.69 93 THR A C 1
ATOM 701 O O . THR A 1 93 ? 6.839 4.799 -5.209 1.00 92.69 93 THR A O 1
#

Secondary structure (DSSP, 8-state):
--HHHHHHHHHHHHHHHHHHHHHHHHHHHHSS------EEE-TTSSEEEEEEGGGTEEEEEESSS--EEEEEE--SS---EEE-TTSS-EEE-

Foldseek 3Di:
DPVVVVVVVVVVVVVVVVVVVVVVVVVVVVPPPPDDADWDAFLVRQWIWTDDQCVQWIWIAGPVHGDTPDIGHHGHRWGDWDADNVRPDIDID

Radius of gyration: 22.28 Å; chains: 1; bounding box: 30×63×47 Å

Sequence (93 aa):
MKDEEQMAGKHRTIRSLVYGLIASVCLSAILHAATSSTIVLTPNEKIVCTVNQDSGSISLWNRLEPRKVHEAAVGVEPRTLAVSPDGRTAYVT

pLDDT: mean 77.39, std 21.62, range [39.94, 97.62]